Protein AF-A0A1C1CPJ9-F1 (afdb_monomer_lite)

Foldseek 3Di:
DPQDWDKDKDKDWDDAADPVRCVVCVVPQPVADFAQAAKKWKDWPDFQQWDKVDPGTRDPPWIFMWGGPAAPCQQLLPPAPTIGTDGHHGIIMIIMHTHGHQQDKRDHDPPDPVSVVVVRDRPDPDIDGSNLQVVLCVVCVVCVVLQVVCCVVPVQSDPVRYDRDDDDDHDDDDDGDDDD

InterPro domains:
  IPR027443 Isopenicillin N synthase-like superfamily [G3DSA:2.60.120.330] (1-140)

Secondary structure (DSSP, 8-state):
--PPP--EE--EEE-PPPHHHHHTTTTTTTT-EEPEESEEEEEES-TTS-B-SSS----TT--EEEEPEEHHHHHTTTSS-PPEEB--S-EEEEEEEE---TT-EE------HHHHHTT---S-SS-EEHHHHHHHHHHHSS-HHHHHHHHHHHSS--BTTB------------------

Radius of gyration: 17.41 Å; chains: 1; bounding box: 38×47×52 Å

pLDDT: mean 70.29, std 19.43, range [23.42, 94.5]

Sequence (180 aa):
MKRRARTISRTCLYHPRTEEGWEAADYGNKRGHTDLGSVTLLFTNRSWAYKSCLPTSAQPGTVTVNLAEGTIPHLTGGWLKSSKINATYKRTGLPYFARPHNKTILVPITESLVLEQAGFKPRFEEEGTMEQWVKAKQTLQPNPGIAAKRWAETGDGNIRGACRLFRQEVQGVIIAAKHS

Structure (mmCIF, N/CA/C/O backbone):
data_AF-A0A1C1CPJ9-F1
#
_entry.id   AF-A0A1C1CPJ9-F1
#
loop_
_atom_site.group_PDB
_atom_site.id
_atom_site.type_symbol
_atom_site.label_atom_id
_atom_site.label_alt_id
_atom_site.label_comp_id
_atom_site.label_asym_id
_atom_site.label_entity_id
_atom_site.label_seq_id
_atom_site.pdbx_PDB_ins_code
_atom_site.Cartn_x
_atom_site.Cartn_y
_atom_site.Cartn_z
_atom_site.occupancy
_atom_site.B_iso_or_equiv
_atom_site.auth_seq_id
_atom_site.auth_comp_id
_atom_site.auth_asym_id
_atom_site.auth_at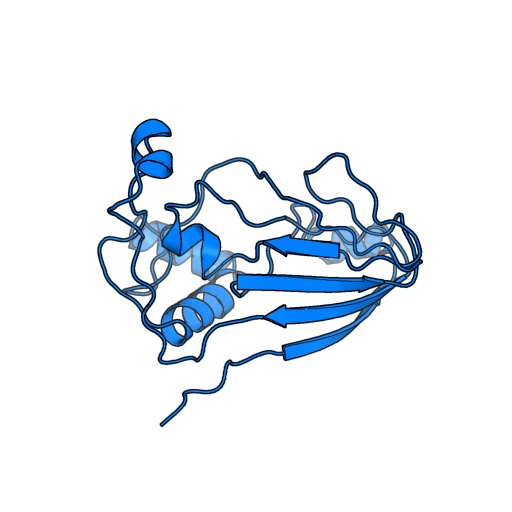om_id
_atom_site.pdbx_PDB_model_num
ATOM 1 N N . MET A 1 1 ? 7.902 0.136 28.185 1.00 40.47 1 MET A N 1
ATOM 2 C CA . MET A 1 1 ? 8.830 -0.296 27.108 1.00 40.47 1 MET A CA 1
ATOM 3 C C . MET A 1 1 ? 8.441 0.394 25.796 1.00 40.47 1 MET A C 1
ATOM 5 O O . MET A 1 1 ? 7.367 0.109 25.276 1.00 40.47 1 MET A O 1
ATOM 9 N N . LYS A 1 2 ? 9.245 1.340 25.280 1.00 51.34 2 LYS A N 1
ATOM 10 C CA . LYS A 1 2 ? 8.956 2.032 24.004 1.00 51.34 2 LYS A CA 1
ATOM 11 C C . LYS A 1 2 ? 9.074 1.026 22.849 1.00 51.34 2 LYS A C 1
ATOM 13 O O . LYS A 1 2 ? 10.173 0.569 22.542 1.00 51.34 2 LYS A O 1
ATOM 18 N N . ARG A 1 3 ? 7.951 0.637 22.234 1.00 62.97 3 ARG A N 1
ATOM 19 C CA . ARG A 1 3 ? 7.946 -0.242 21.049 1.00 62.97 3 ARG A CA 1
ATOM 20 C C . ARG A 1 3 ? 8.558 0.540 19.875 1.00 62.97 3 ARG A C 1
ATOM 22 O O . ARG A 1 3 ? 8.023 1.579 19.505 1.00 62.97 3 ARG A O 1
ATOM 29 N N . ARG A 1 4 ? 9.692 0.086 19.323 1.00 73.00 4 ARG A N 1
ATOM 30 C CA . ARG A 1 4 ? 10.360 0.759 18.187 1.00 73.00 4 ARG A CA 1
ATOM 31 C C . ARG A 1 4 ? 9.537 0.593 16.910 1.00 73.00 4 ARG A C 1
ATOM 33 O O . ARG A 1 4 ? 9.016 -0.485 16.664 1.00 73.00 4 ARG A O 1
ATOM 40 N N . ALA A 1 5 ? 9.440 1.626 16.081 1.00 77.12 5 ALA A N 1
ATOM 41 C CA . ALA A 1 5 ? 8.857 1.495 14.745 1.00 77.12 5 ALA A CA 1
ATOM 42 C C . ALA A 1 5 ? 9.627 0.447 13.912 1.00 77.12 5 ALA A C 1
ATOM 44 O O . ALA A 1 5 ? 10.835 0.287 14.092 1.00 77.12 5 ALA A O 1
ATOM 45 N N . ARG A 1 6 ? 8.951 -0.265 12.996 1.00 77.88 6 ARG A N 1
ATOM 46 C CA . ARG A 1 6 ? 9.632 -1.137 12.021 1.00 77.88 6 ARG A CA 1
ATOM 47 C C . ARG A 1 6 ? 9.729 -0.433 10.678 1.00 77.88 6 ARG A C 1
ATOM 49 O O . ARG A 1 6 ? 8.900 -0.673 9.796 1.00 77.88 6 ARG A O 1
ATOM 56 N N . THR A 1 7 ? 10.753 0.390 10.532 1.00 85.25 7 THR A N 1
ATOM 57 C CA . THR A 1 7 ? 11.062 1.065 9.275 1.00 85.25 7 THR A CA 1
ATOM 58 C C . THR A 1 7 ? 12.041 0.252 8.435 1.00 85.25 7 THR A C 1
ATOM 60 O O . THR A 1 7 ? 12.802 -0.563 8.958 1.00 85.25 7 THR A O 1
ATOM 63 N N . ILE A 1 8 ? 11.950 0.398 7.115 1.00 86.44 8 ILE A N 1
ATOM 64 C CA . ILE A 1 8 ? 12.781 -0.326 6.145 1.00 86.44 8 ILE A CA 1
ATOM 65 C C . ILE A 1 8 ? 13.194 0.673 5.070 1.00 86.44 8 ILE A C 1
ATOM 67 O O . ILE A 1 8 ? 12.351 1.418 4.578 1.00 86.44 8 ILE A O 1
ATOM 71 N N . SER A 1 9 ? 14.462 0.671 4.673 1.00 86.50 9 SER A N 1
ATOM 72 C CA . SER A 1 9 ? 14.918 1.324 3.447 1.00 86.50 9 SER A CA 1
ATOM 73 C C . SER A 1 9 ? 15.187 0.276 2.371 1.00 86.50 9 SER A C 1
ATOM 75 O O . SER A 1 9 ? 15.594 -0.849 2.667 1.00 86.50 9 SER A O 1
ATOM 77 N N . ARG A 1 10 ? 14.939 0.625 1.108 1.00 84.69 10 ARG A N 1
ATOM 78 C CA . ARG A 1 10 ? 15.395 -0.172 -0.038 1.00 84.69 10 ARG A CA 1
ATOM 79 C C . ARG A 1 10 ? 16.226 0.706 -0.948 1.00 84.69 10 ARG A C 1
ATOM 81 O O . ARG A 1 10 ? 15.768 1.770 -1.338 1.00 84.69 10 ARG A O 1
ATOM 88 N N . THR A 1 11 ? 17.406 0.240 -1.325 1.00 85.44 11 THR A N 1
ATOM 89 C CA . THR A 1 11 ? 18.187 0.865 -2.394 1.00 85.44 11 THR A CA 1
ATOM 90 C C . THR A 1 11 ? 17.773 0.228 -3.711 1.00 85.44 11 THR A C 1
ATOM 92 O O . THR A 1 11 ? 17.841 -0.991 -3.859 1.00 85.44 11 THR A O 1
ATOM 95 N N . CYS A 1 12 ? 17.304 1.035 -4.658 1.00 83.38 12 CYS A N 1
ATOM 96 C CA . CYS A 1 12 ? 16.775 0.549 -5.925 1.00 83.38 12 CYS A CA 1
ATOM 97 C C . CYS A 1 12 ? 17.454 1.245 -7.105 1.00 83.38 12 CYS A C 1
ATOM 99 O O . CYS A 1 12 ? 17.499 2.477 -7.183 1.00 83.38 12 CYS A O 1
ATOM 101 N N . LEU A 1 13 ? 17.915 0.435 -8.056 1.00 82.19 13 LEU A N 1
ATOM 102 C CA . LEU A 1 13 ? 18.319 0.867 -9.387 1.00 82.19 13 LEU A CA 1
ATOM 103 C C . LEU A 1 13 ? 17.199 0.484 -10.357 1.00 82.19 13 LEU A C 1
ATOM 105 O O . LEU A 1 13 ? 16.898 -0.693 -10.537 1.00 82.19 13 LEU A O 1
ATOM 109 N N . TYR A 1 14 ? 16.540 1.479 -10.936 1.00 77.00 14 TYR A N 1
ATOM 110 C CA . TYR A 1 14 ? 15.445 1.264 -11.874 1.00 77.00 14 TYR A CA 1
ATOM 111 C C . TYR A 1 14 ? 15.979 1.350 -13.295 1.00 77.00 14 TYR A C 1
ATOM 113 O O . TYR A 1 14 ? 16.678 2.306 -13.637 1.00 77.00 14 TYR A O 1
ATOM 121 N N . HIS A 1 15 ? 15.587 0.388 -14.122 1.00 78.62 15 HIS A N 1
ATOM 122 C CA . HIS A 1 15 ? 15.812 0.390 -15.560 1.00 78.62 15 HIS A CA 1
ATOM 123 C C . HIS A 1 15 ? 14.456 0.393 -16.271 1.00 78.62 15 HIS A C 1
ATOM 125 O O . HIS A 1 15 ? 13.540 -0.296 -15.811 1.00 78.62 15 HIS A O 1
ATOM 131 N N . PRO A 1 16 ? 14.292 1.168 -17.356 1.00 75.69 16 PRO A N 1
ATOM 132 C CA . PRO A 1 16 ? 13.121 1.028 -18.206 1.00 75.69 16 PRO A CA 1
ATOM 133 C C . PRO A 1 16 ? 13.104 -0.392 -18.785 1.00 75.69 16 PRO A C 1
ATOM 135 O O . PRO A 1 16 ? 14.153 -0.919 -19.158 1.00 75.69 16 PRO A O 1
ATOM 138 N N . ARG A 1 17 ? 11.926 -1.017 -18.826 1.00 75.50 17 ARG A N 1
ATOM 139 C CA . ARG A 1 17 ? 11.729 -2.289 -19.533 1.00 75.50 17 ARG A CA 1
ATOM 140 C C . ARG A 1 17 ? 11.532 -2.017 -21.025 1.00 75.50 17 ARG A C 1
ATOM 142 O O . ARG A 1 17 ? 10.936 -0.996 -21.371 1.00 75.50 17 ARG A O 1
ATOM 149 N N . THR A 1 18 ? 12.025 -2.922 -21.871 1.00 83.06 18 THR A N 1
ATOM 150 C CA . THR A 1 18 ? 11.649 -2.970 -23.294 1.00 83.06 18 THR A CA 1
ATOM 151 C C . THR A 1 18 ? 10.196 -3.422 -23.429 1.00 83.06 18 THR A C 1
ATOM 153 O O . THR A 1 18 ? 9.611 -3.896 -22.451 1.00 83.06 18 THR A O 1
ATOM 156 N N . GLU A 1 19 ? 9.606 -3.276 -24.616 1.00 83.12 19 GLU A N 1
ATOM 157 C CA . GLU A 1 19 ? 8.243 -3.761 -24.857 1.00 83.12 19 GLU A CA 1
ATOM 158 C C . GLU A 1 19 ? 8.158 -5.280 -24.654 1.00 83.12 19 GLU A C 1
ATOM 160 O O . GLU A 1 19 ? 7.292 -5.723 -23.905 1.00 83.12 19 GLU A O 1
ATOM 165 N N . GLU A 1 20 ? 9.127 -6.065 -25.152 1.00 86.00 20 GLU A N 1
ATOM 166 C CA . GLU A 1 20 ? 9.146 -7.515 -24.893 1.00 86.00 20 GLU A CA 1
ATOM 167 C C . GLU A 1 20 ? 9.291 -7.817 -23.395 1.00 86.00 20 GLU A C 1
ATOM 169 O O . GLU A 1 20 ? 8.682 -8.745 -22.873 1.00 86.00 20 GLU A O 1
ATOM 174 N N . GLY A 1 21 ? 10.072 -7.012 -22.664 1.00 82.44 21 GLY A N 1
ATOM 175 C CA . GLY A 1 21 ? 10.216 -7.150 -21.214 1.00 82.44 21 GLY A CA 1
ATOM 176 C C . GLY A 1 21 ? 8.942 -6.798 -20.440 1.00 82.44 21 GLY A C 1
ATOM 177 O O . GLY A 1 21 ? 8.727 -7.304 -19.336 1.00 82.44 21 GLY A O 1
ATOM 178 N N . TRP A 1 22 ? 8.098 -5.923 -20.987 1.00 78.56 22 TRP A N 1
ATOM 179 C CA . TRP A 1 22 ? 6.770 -5.655 -20.449 1.00 78.56 22 TRP A CA 1
ATOM 180 C C . TRP A 1 22 ? 5.807 -6.798 -20.744 1.00 78.56 22 TRP A C 1
ATOM 182 O O . TRP A 1 22 ? 5.113 -7.233 -19.828 1.00 78.56 22 TRP A O 1
ATOM 192 N N . GLU A 1 23 ? 5.805 -7.299 -21.973 1.00 81.69 23 GLU A N 1
ATOM 193 C CA . GLU A 1 23 ? 4.976 -8.417 -22.422 1.00 81.69 23 GLU A CA 1
ATOM 194 C C . GLU A 1 23 ? 5.287 -9.696 -21.632 1.00 81.69 23 GLU A C 1
ATOM 196 O O . GLU A 1 23 ? 4.395 -10.304 -21.046 1.00 81.69 23 GLU A O 1
ATOM 201 N N . ALA A 1 24 ? 6.574 -10.028 -21.481 1.00 81.19 24 ALA A N 1
ATOM 202 C CA . ALA A 1 24 ? 7.043 -11.171 -20.698 1.00 81.19 24 ALA A CA 1
ATOM 203 C C . ALA A 1 24 ? 6.696 -11.069 -19.204 1.00 81.19 24 ALA A C 1
ATOM 205 O O . ALA A 1 24 ? 6.621 -12.079 -18.507 1.00 81.19 24 ALA A O 1
ATOM 206 N N . ALA A 1 25 ? 6.482 -9.855 -18.693 1.00 70.69 25 ALA A N 1
ATOM 207 C CA . ALA A 1 25 ? 6.031 -9.633 -17.325 1.00 70.69 25 ALA A CA 1
ATOM 208 C C . ALA A 1 25 ? 4.498 -9.664 -17.187 1.00 70.69 25 ALA A C 1
ATOM 210 O O . ALA A 1 25 ? 4.006 -9.268 -16.130 1.00 70.69 25 ALA A O 1
ATOM 211 N N . ASP A 1 26 ? 3.757 -10.056 -18.233 1.00 70.38 26 ASP A N 1
ATOM 212 C CA . ASP A 1 26 ? 2.295 -9.916 -18.359 1.00 70.38 26 ASP A CA 1
ATOM 213 C C . ASP A 1 26 ? 1.831 -8.482 -18.063 1.00 70.38 26 ASP A C 1
ATOM 215 O O . ASP A 1 26 ? 0.866 -8.204 -17.347 1.00 70.38 26 ASP A O 1
ATOM 219 N N . TYR A 1 27 ? 2.649 -7.521 -18.497 1.00 65.44 27 TYR A N 1
ATOM 220 C CA . TYR A 1 27 ? 2.523 -6.115 -18.140 1.00 65.44 27 TYR A CA 1
ATOM 221 C C . TYR A 1 27 ? 2.353 -5.868 -16.630 1.00 65.44 27 TYR A C 1
ATOM 223 O O . TYR A 1 27 ? 1.785 -4.857 -16.199 1.00 65.44 27 TYR A O 1
ATOM 231 N N . GLY A 1 28 ? 2.876 -6.779 -15.809 1.00 50.31 28 GLY A N 1
ATOM 232 C CA . GLY A 1 28 ? 2.794 -6.777 -14.362 1.00 50.31 28 GLY A CA 1
ATOM 233 C C . GLY A 1 28 ? 3.277 -5.446 -13.801 1.00 50.31 28 GLY A C 1
ATOM 234 O O . GLY A 1 28 ? 4.414 -5.027 -14.040 1.00 50.31 28 GLY A O 1
ATOM 235 N N . ASN A 1 29 ? 2.385 -4.800 -13.041 1.00 54.41 29 ASN A N 1
ATOM 236 C CA . ASN A 1 29 ? 2.435 -3.414 -12.553 1.00 54.41 29 ASN A CA 1
ATOM 237 C C . ASN A 1 29 ? 2.084 -2.281 -13.543 1.00 54.41 29 ASN A C 1
ATOM 239 O O . ASN A 1 29 ? 2.287 -1.127 -13.177 1.00 54.41 29 ASN A O 1
ATOM 243 N N . LYS A 1 30 ? 1.445 -2.511 -14.706 1.00 50.53 30 LYS A N 1
ATOM 244 C CA . LYS A 1 30 ? 0.891 -1.400 -15.531 1.00 50.53 30 LYS A CA 1
ATOM 245 C C . LYS A 1 30 ? -0.042 -0.472 -14.729 1.00 50.53 30 LYS A C 1
ATOM 247 O O . LYS A 1 30 ? -0.147 0.717 -15.016 1.00 50.53 30 LYS A O 1
ATOM 252 N N . ARG A 1 31 ? -0.711 -0.999 -13.695 1.00 57.66 31 ARG A N 1
ATOM 253 C CA . ARG A 1 31 ? -1.608 -0.235 -12.806 1.00 57.66 31 ARG A CA 1
ATOM 254 C C . ARG A 1 31 ? -0.905 0.447 -11.626 1.00 57.66 31 ARG A C 1
ATOM 256 O O . ARG A 1 31 ? -1.592 1.105 -10.842 1.00 57.66 31 ARG A O 1
ATOM 263 N N . GLY A 1 32 ? 0.410 0.287 -11.497 1.00 63.97 32 GLY A N 1
ATOM 264 C CA . GLY A 1 32 ? 1.195 0.716 -10.347 1.00 63.97 32 GLY A CA 1
ATOM 265 C C . GLY A 1 32 ? 0.923 -0.105 -9.093 1.00 63.97 32 GLY A C 1
ATOM 266 O O . GLY A 1 32 ? -0.033 -0.879 -9.016 1.00 63.97 32 GLY A O 1
ATOM 267 N N . HIS A 1 33 ? 1.765 0.098 -8.088 1.00 72.88 33 HIS A N 1
ATOM 268 C CA . HIS A 1 33 ? 1.566 -0.468 -6.759 1.00 72.88 33 HIS A CA 1
ATOM 269 C C . HIS A 1 33 ? 1.464 0.641 -5.719 1.00 72.88 33 HIS A C 1
ATOM 271 O O . HIS A 1 33 ? 1.921 1.763 -5.934 1.00 72.88 33 HIS A O 1
ATOM 277 N N . THR A 1 34 ? 0.852 0.308 -4.592 1.00 76.75 34 THR A N 1
ATOM 278 C CA . THR A 1 34 ? 0.890 1.109 -3.374 1.00 76.75 34 THR A CA 1
ATOM 279 C C . THR A 1 34 ? 1.928 0.512 -2.434 1.00 76.75 34 THR A C 1
ATOM 281 O O . THR A 1 34 ? 2.030 -0.716 -2.316 1.00 76.75 34 THR A O 1
ATOM 284 N N . ASP A 1 35 ? 2.669 1.373 -1.749 1.00 83.44 35 ASP A N 1
ATOM 285 C CA . ASP A 1 35 ? 3.629 0.959 -0.728 1.00 83.44 35 ASP A CA 1
ATOM 286 C C . ASP A 1 35 ? 2.924 0.405 0.516 1.00 83.44 35 ASP A C 1
ATOM 288 O O . ASP A 1 35 ? 1.753 0.699 0.738 1.00 83.44 35 ASP A O 1
ATOM 292 N N . LEU A 1 36 ? 3.633 -0.367 1.346 1.00 85.50 36 LEU A N 1
ATOM 293 C CA . LEU A 1 36 ? 3.110 -0.895 2.612 1.00 85.50 36 LEU A CA 1
ATOM 294 C C . LEU A 1 36 ? 3.662 -0.092 3.798 1.00 85.50 36 LEU A C 1
ATOM 296 O O . LEU A 1 36 ? 4.878 -0.021 3.979 1.00 85.50 36 LEU A O 1
ATOM 300 N N . GLY A 1 37 ? 2.793 0.458 4.647 1.00 87.31 37 GLY A N 1
ATOM 301 C CA . GLY A 1 37 ? 3.192 1.237 5.823 1.00 87.31 37 GLY A CA 1
ATOM 302 C C . GLY A 1 37 ? 2.253 2.402 6.129 1.00 87.31 37 GLY A C 1
ATOM 303 O O . GLY A 1 37 ? 1.057 2.341 5.868 1.00 87.31 37 GLY A O 1
ATOM 304 N N . SER A 1 38 ? 2.803 3.468 6.707 1.00 87.00 38 SER A N 1
ATOM 305 C CA . SER A 1 38 ? 2.106 4.745 6.907 1.00 87.00 38 SER A CA 1
ATOM 306 C C . SER A 1 38 ? 2.447 5.738 5.802 1.00 87.00 38 SER A C 1
ATOM 308 O O . SER A 1 38 ? 1.562 6.243 5.118 1.00 87.00 38 SER A O 1
ATOM 310 N N . VAL A 1 39 ? 3.740 6.005 5.625 1.00 89.81 39 VAL A N 1
ATOM 311 C CA . VAL A 1 39 ? 4.264 6.961 4.649 1.00 89.81 39 VAL A CA 1
ATOM 312 C C . VAL A 1 39 ? 5.563 6.437 4.061 1.00 89.81 39 VAL A C 1
ATOM 314 O O . VAL A 1 39 ? 6.375 5.834 4.768 1.00 89.81 39 VAL A O 1
ATOM 317 N N . THR A 1 40 ? 5.762 6.704 2.776 1.00 88.00 40 THR A N 1
ATOM 318 C CA . THR A 1 40 ? 7.030 6.470 2.088 1.00 88.00 40 THR A CA 1
ATOM 319 C C . THR A 1 40 ? 7.714 7.797 1.823 1.00 88.00 40 THR A C 1
ATOM 321 O O . THR A 1 40 ? 7.123 8.696 1.225 1.00 88.00 40 THR A O 1
ATOM 324 N N . LEU A 1 41 ? 8.977 7.895 2.229 1.00 88.44 41 LEU A N 1
ATOM 325 C CA . LEU A 1 41 ? 9.873 8.984 1.862 1.00 88.44 41 LEU A CA 1
ATOM 326 C C . LEU A 1 41 ? 10.746 8.490 0.714 1.00 88.44 41 LEU A C 1
ATOM 328 O O . LEU A 1 41 ? 11.505 7.537 0.875 1.00 88.44 41 LEU A O 1
ATOM 332 N N . LEU A 1 42 ? 10.614 9.101 -0.454 1.00 84.75 42 LEU A N 1
ATOM 333 C CA . LEU A 1 42 ? 11.360 8.731 -1.643 1.00 84.75 42 LEU A CA 1
ATOM 334 C C . LEU A 1 42 ? 12.426 9.784 -1.930 1.00 84.75 42 LEU A C 1
ATOM 336 O O . LEU A 1 42 ? 12.124 10.912 -2.322 1.00 84.75 42 LEU A O 1
ATOM 340 N N . PHE A 1 43 ? 13.679 9.360 -1.798 1.00 84.88 43 PHE A N 1
ATOM 341 C CA . PHE A 1 43 ? 14.846 10.109 -2.240 1.00 84.88 43 PHE A CA 1
ATOM 342 C C . PHE A 1 43 ? 15.198 9.641 -3.653 1.00 84.88 43 PHE A C 1
ATOM 344 O O . PHE A 1 43 ? 15.370 8.442 -3.890 1.00 84.88 43 PHE A O 1
ATOM 351 N N . THR A 1 44 ? 15.265 10.556 -4.616 1.00 75.88 44 THR A N 1
ATOM 352 C CA . THR A 1 44 ? 15.579 10.221 -6.010 1.00 75.88 44 THR A CA 1
ATOM 353 C C . THR A 1 44 ? 16.451 11.294 -6.642 1.00 75.88 44 THR A C 1
ATOM 355 O O . THR A 1 44 ? 16.335 12.472 -6.326 1.00 75.88 44 THR A O 1
ATOM 358 N N . ASN A 1 45 ? 17.343 10.873 -7.537 1.00 71.44 45 ASN A N 1
ATOM 359 C CA . ASN A 1 45 ? 18.278 11.763 -8.216 1.00 71.44 45 ASN A CA 1
ATOM 360 C C . ASN A 1 45 ? 17.644 12.609 -9.336 1.00 71.44 45 ASN A C 1
ATOM 362 O O . ASN A 1 45 ? 18.325 13.467 -9.891 1.00 71.44 45 ASN A O 1
ATOM 366 N N . ARG A 1 46 ? 16.376 12.372 -9.709 1.00 61.62 46 ARG A N 1
ATOM 367 C CA . ARG A 1 46 ? 15.697 13.083 -10.807 1.00 61.62 46 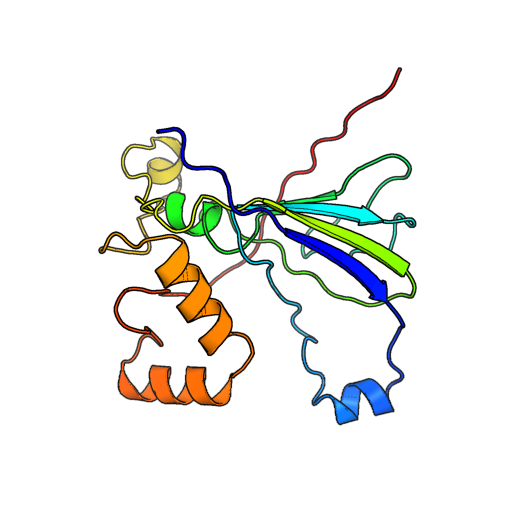ARG A CA 1
ATOM 368 C C . ARG A 1 46 ? 14.249 13.443 -10.472 1.00 61.62 46 ARG A C 1
ATOM 370 O O . ARG A 1 46 ? 13.502 12.635 -9.932 1.00 61.62 46 ARG A O 1
ATOM 377 N N . SER A 1 47 ? 13.855 14.644 -10.891 1.00 53.88 47 SER A N 1
ATOM 378 C CA . SER A 1 47 ? 12.542 15.280 -10.694 1.00 53.88 47 SER A CA 1
ATOM 379 C C . SER A 1 47 ? 11.368 14.595 -11.417 1.00 53.88 47 SER A C 1
ATOM 381 O O . SER A 1 47 ? 10.232 14.584 -10.956 1.00 53.88 47 SER A O 1
ATOM 383 N N . TRP A 1 48 ? 11.618 13.971 -12.564 1.00 47.50 48 TRP A N 1
ATOM 384 C CA . TRP A 1 48 ? 10.575 13.466 -13.476 1.00 47.50 48 TRP A CA 1
ATOM 385 C C . TRP A 1 48 ? 10.286 11.961 -13.322 1.00 47.50 48 TRP A C 1
ATOM 387 O O . TRP A 1 48 ? 9.510 11.371 -14.067 1.00 47.50 48 TRP A O 1
ATOM 397 N N . ALA A 1 49 ? 10.914 11.328 -12.335 1.00 48.38 49 ALA A N 1
ATOM 398 C CA . ALA A 1 49 ? 10.923 9.887 -12.107 1.00 48.38 49 ALA A CA 1
ATOM 399 C C . ALA A 1 49 ? 9.596 9.284 -11.611 1.00 48.38 49 ALA A C 1
ATOM 401 O O . ALA A 1 49 ? 9.493 8.064 -11.464 1.00 48.38 49 ALA A O 1
ATOM 402 N N . TYR A 1 50 ? 8.621 10.125 -11.281 1.00 52.84 50 TYR A N 1
ATOM 403 C CA . TYR A 1 50 ? 7.464 9.728 -10.501 1.00 52.84 50 TYR A CA 1
ATOM 404 C C . TYR A 1 50 ? 6.184 10.217 -11.172 1.00 52.84 50 TYR A C 1
ATOM 406 O O . TYR A 1 50 ? 5.825 11.384 -11.060 1.00 52.84 50 TYR A O 1
ATOM 414 N N . LYS A 1 51 ? 5.483 9.313 -11.865 1.00 50.44 51 LYS A N 1
ATOM 415 C CA . LYS A 1 51 ? 4.059 9.501 -12.157 1.00 50.44 51 LYS A CA 1
ATOM 416 C C . LYS A 1 51 ? 3.270 8.873 -11.017 1.00 50.44 51 LYS A C 1
ATOM 418 O O . LYS A 1 51 ? 2.991 7.675 -11.027 1.00 50.44 51 LYS A O 1
ATOM 423 N N . SER A 1 52 ? 2.976 9.691 -10.015 1.00 51.09 52 SER A N 1
ATOM 424 C CA . SER A 1 52 ? 1.863 9.439 -9.104 1.00 51.09 52 SER A CA 1
ATOM 425 C C . SER A 1 52 ? 0.556 9.797 -9.820 1.00 51.09 52 SER A C 1
ATOM 427 O O . SER A 1 52 ? 0.581 10.509 -10.821 1.00 51.09 52 SER A O 1
ATOM 429 N N . CYS A 1 53 ? -0.597 9.338 -9.330 1.00 43.56 53 CYS A N 1
ATOM 430 C CA . CYS A 1 53 ? -1.898 9.797 -9.841 1.00 43.56 53 CYS A CA 1
ATOM 431 C C . CYS A 1 53 ? -2.172 11.298 -9.586 1.00 43.56 53 CYS A C 1
ATOM 433 O O . CYS A 1 53 ? -3.236 11.785 -9.951 1.00 43.56 53 CYS A O 1
ATOM 435 N N . LEU A 1 54 ? -1.242 12.028 -8.965 1.00 46.31 54 LEU A N 1
ATOM 436 C CA . LEU A 1 54 ? -1.290 13.478 -8.782 1.00 46.31 54 LEU A CA 1
ATOM 437 C C . LEU A 1 54 ? -0.509 14.190 -9.895 1.00 46.31 54 LEU A C 1
ATOM 439 O O . LEU A 1 54 ? 0.530 13.681 -10.319 1.00 46.31 54 LEU A O 1
ATOM 443 N N . PRO A 1 55 ? -0.936 15.394 -10.314 1.00 50.75 55 PRO A N 1
ATOM 444 C CA . PRO A 1 55 ? -0.317 16.160 -11.401 1.00 50.75 55 PRO A CA 1
ATOM 445 C C . PRO A 1 55 ? 1.048 16.783 -11.040 1.00 50.75 55 PRO A C 1
ATOM 447 O O . PRO A 1 55 ? 1.457 17.773 -11.640 1.00 50.75 55 PRO A O 1
ATOM 450 N N . THR A 1 56 ? 1.768 16.247 -10.054 1.00 54.28 56 THR A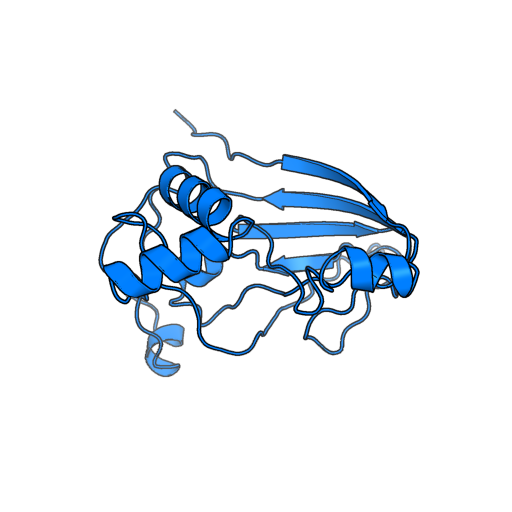 N 1
ATOM 451 C CA . THR A 1 56 ? 2.966 16.869 -9.484 1.00 54.28 56 THR A CA 1
ATOM 452 C C . THR A 1 56 ? 4.234 16.075 -9.794 1.00 54.28 56 THR A C 1
ATOM 454 O O . THR A 1 56 ? 4.303 14.860 -9.607 1.00 54.28 56 THR A O 1
ATOM 457 N N . SER A 1 57 ? 5.262 16.780 -10.273 1.00 64.00 57 SER A N 1
ATOM 458 C CA . SER A 1 57 ? 6.615 16.254 -10.476 1.00 64.00 57 SER A CA 1
ATOM 459 C C . SER A 1 57 ? 7.468 16.451 -9.220 1.00 64.00 57 SER A C 1
ATOM 461 O O . SER A 1 57 ? 7.294 17.425 -8.481 1.00 64.00 57 SER A O 1
ATOM 463 N N . ALA A 1 58 ? 8.405 15.532 -8.969 1.00 69.12 58 ALA A N 1
ATOM 464 C CA . ALA A 1 58 ? 9.385 15.709 -7.901 1.00 69.12 58 ALA A CA 1
ATOM 465 C C . ALA A 1 58 ? 10.272 16.924 -8.215 1.00 69.12 58 ALA A C 1
ATOM 467 O O . ALA A 1 58 ? 10.550 17.203 -9.377 1.00 69.12 58 ALA A O 1
ATOM 468 N N . GLN A 1 59 ? 10.725 17.653 -7.197 1.00 74.50 59 GLN A N 1
ATOM 469 C CA . GLN A 1 59 ? 11.541 18.857 -7.384 1.00 74.50 59 GLN A CA 1
ATOM 470 C C . GLN A 1 59 ? 12.998 18.603 -6.964 1.00 74.50 59 GLN A C 1
ATOM 472 O O . GLN A 1 59 ? 13.235 17.826 -6.031 1.00 74.50 59 GLN A O 1
ATOM 477 N N . PRO A 1 60 ? 13.997 19.223 -7.619 1.00 74.94 60 PRO A N 1
ATOM 478 C CA . PRO A 1 60 ? 15.386 19.144 -7.170 1.00 74.94 60 PRO A CA 1
ATOM 479 C C . PRO A 1 60 ? 15.532 19.576 -5.703 1.00 74.94 60 PRO A C 1
ATOM 481 O O . PRO A 1 60 ? 14.885 20.525 -5.270 1.00 74.94 60 PRO A O 1
ATOM 484 N N . GLY A 1 61 ? 16.360 18.865 -4.930 1.00 79.75 61 GLY A N 1
ATOM 485 C CA . GLY A 1 61 ? 16.575 19.160 -3.506 1.00 79.75 61 GLY A CA 1
ATOM 486 C C . GLY A 1 61 ? 15.402 18.807 -2.582 1.00 79.75 61 GLY A C 1
ATOM 487 O O . GLY A 1 61 ? 15.439 19.154 -1.406 1.00 79.75 61 GLY A O 1
ATOM 488 N N . THR A 1 62 ? 14.372 18.111 -3.078 1.00 79.75 62 THR A N 1
ATOM 489 C CA . THR A 1 62 ? 13.204 17.717 -2.272 1.00 79.75 62 THR A CA 1
ATOM 490 C C . THR A 1 62 ? 13.112 16.209 -2.062 1.00 79.75 62 THR A C 1
ATOM 492 O O . THR A 1 62 ? 13.646 15.409 -2.833 1.00 79.75 62 THR A O 1
ATOM 495 N N . VAL A 1 63 ? 12.389 15.819 -1.012 1.00 83.25 63 VAL A N 1
ATOM 496 C CA . VAL A 1 63 ? 11.993 14.432 -0.753 1.00 83.25 63 VAL A CA 1
ATOM 497 C C . VAL A 1 63 ? 10.524 14.288 -1.116 1.00 83.25 63 VAL A C 1
ATOM 499 O O . VAL A 1 63 ? 9.686 15.060 -0.655 1.00 83.25 63 VAL A O 1
ATOM 502 N N . THR A 1 64 ? 10.192 13.293 -1.937 1.00 79.81 64 THR A N 1
ATOM 503 C CA . THR A 1 64 ? 8.786 13.003 -2.244 1.00 79.81 64 THR A CA 1
ATOM 504 C C . THR A 1 64 ? 8.183 12.194 -1.105 1.00 79.81 64 THR A C 1
ATOM 506 O O . THR A 1 64 ? 8.728 11.154 -0.735 1.00 79.81 64 THR A O 1
ATOM 509 N N . VAL A 1 65 ? 7.054 12.649 -0.566 1.00 83.50 65 VAL A N 1
ATOM 510 C CA . VAL A 1 65 ? 6.318 11.945 0.489 1.00 83.50 65 VAL A CA 1
ATOM 511 C C . VAL A 1 65 ? 5.042 11.365 -0.101 1.00 83.50 65 VAL A C 1
ATOM 513 O O . VAL A 1 65 ? 4.263 12.074 -0.728 1.00 83.50 65 VAL A O 1
ATOM 516 N N . ASN A 1 66 ? 4.828 10.070 0.107 1.00 83.25 66 ASN A N 1
ATOM 517 C CA . ASN A 1 66 ? 3.621 9.374 -0.319 1.00 83.25 66 ASN A CA 1
ATOM 518 C C . ASN A 1 66 ? 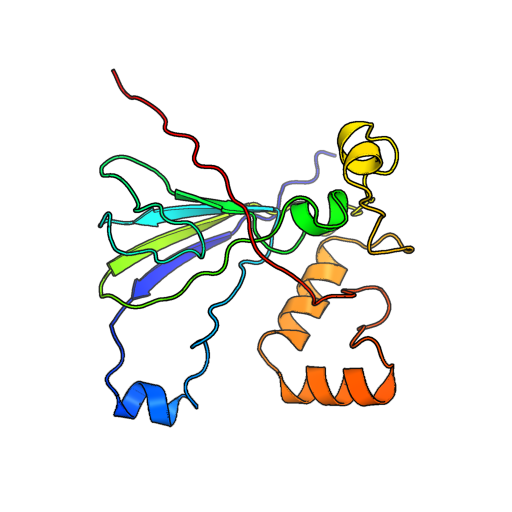2.908 8.773 0.878 1.00 83.25 66 ASN A C 1
ATOM 520 O O . ASN A 1 66 ? 3.552 8.219 1.770 1.00 83.25 66 ASN A O 1
ATOM 524 N N . LEU A 1 67 ? 1.578 8.798 0.850 1.00 84.44 67 LEU A N 1
ATOM 525 C CA . LEU A 1 67 ? 0.784 7.973 1.748 1.00 84.44 67 LEU A CA 1
ATOM 526 C C . LEU A 1 67 ? 0.895 6.518 1.288 1.00 84.44 67 LEU A C 1
ATOM 528 O O . LEU A 1 67 ? 0.602 6.201 0.133 1.00 84.44 67 LEU A O 1
ATOM 532 N N . ALA A 1 68 ? 1.347 5.648 2.185 1.00 84.69 68 ALA A N 1
ATOM 533 C CA . ALA A 1 68 ? 1.416 4.219 1.932 1.00 84.69 68 ALA A CA 1
ATOM 534 C C . ALA A 1 68 ? 0.068 3.564 2.269 1.00 84.69 68 ALA A C 1
ATOM 536 O O . ALA A 1 68 ? -0.720 4.062 3.075 1.00 84.69 68 ALA A O 1
ATOM 537 N N . GLU A 1 69 ? -0.203 2.430 1.638 1.00 78.81 69 GLU A N 1
ATOM 538 C CA . GLU A 1 69 ? -1.302 1.555 2.015 1.00 78.81 69 GLU A CA 1
ATOM 539 C C . GLU A 1 69 ? -0.929 0.861 3.333 1.00 78.81 69 GLU A C 1
ATOM 541 O O . GLU A 1 69 ? 0.198 0.391 3.497 1.00 78.81 69 GLU A O 1
ATOM 546 N N . GLY A 1 70 ? -1.847 0.798 4.293 1.00 75.81 70 GLY A N 1
ATOM 547 C CA . GLY A 1 70 ? -1.516 0.309 5.631 1.00 75.81 70 GLY A CA 1
ATOM 548 C C . GLY A 1 70 ? -2.218 1.089 6.693 1.00 75.81 70 GLY A C 1
ATOM 549 O O . GLY A 1 70 ? -3.381 0.852 6.982 1.00 75.81 70 GLY A O 1
ATOM 550 N N . THR A 1 71 ? -1.482 2.016 7.273 1.00 82.88 71 THR A N 1
ATOM 551 C CA . THR A 1 71 ? -1.912 2.712 8.472 1.00 82.88 71 THR A CA 1
ATOM 552 C C . THR A 1 71 ? -2.902 3.814 8.117 1.00 82.88 71 THR A C 1
ATOM 554 O O . THR A 1 71 ? -4.032 3.796 8.579 1.00 82.88 71 THR A O 1
ATOM 557 N N . ILE A 1 72 ? -2.522 4.758 7.251 1.00 87.06 72 ILE A N 1
ATOM 558 C CA . ILE A 1 72 ? -3.307 5.984 7.037 1.00 87.06 72 ILE A CA 1
ATOM 559 C C . ILE A 1 72 ? -4.679 5.704 6.397 1.00 87.06 72 ILE A C 1
ATOM 561 O O . ILE A 1 72 ? -5.684 6.178 6.937 1.00 87.06 72 ILE A O 1
ATOM 565 N N . PRO A 1 73 ? -4.787 4.888 5.328 1.00 81.56 73 PRO A N 1
ATOM 566 C CA . PRO A 1 73 ? -6.098 4.537 4.791 1.00 81.56 73 PRO A CA 1
ATOM 567 C C . PRO A 1 73 ? -6.934 3.693 5.757 1.00 81.56 73 PRO A C 1
ATOM 569 O O . PRO A 1 73 ? -8.156 3.768 5.728 1.00 81.56 73 PRO A O 1
ATOM 572 N N . HIS A 1 74 ? -6.312 2.896 6.630 1.00 81.44 74 HIS A N 1
ATOM 573 C CA . HIS A 1 74 ? -7.050 2.119 7.626 1.00 81.44 74 HIS A CA 1
ATOM 574 C C . HIS A 1 74 ? -7.637 3.016 8.717 1.00 81.44 74 HIS A C 1
ATOM 576 O O . HIS A 1 74 ? -8.823 2.916 9.018 1.00 81.44 74 HIS A O 1
ATOM 582 N N . LEU A 1 75 ? -6.832 3.947 9.236 1.00 86.38 75 LEU A N 1
ATOM 583 C CA . LEU A 1 75 ? -7.249 4.892 10.269 1.00 86.38 75 LEU A CA 1
ATOM 584 C C . LEU A 1 75 ? -8.362 5.836 9.791 1.00 86.38 75 LEU A C 1
ATOM 586 O O . LEU A 1 75 ? -9.229 6.189 10.574 1.00 86.38 75 LEU A O 1
ATOM 590 N N . THR A 1 76 ? -8.359 6.244 8.521 1.00 87.00 76 THR A N 1
ATOM 591 C CA . THR A 1 76 ? -9.263 7.300 8.014 1.00 87.00 76 THR A CA 1
ATOM 592 C C . THR A 1 76 ? -10.498 6.784 7.271 1.00 87.00 76 THR A C 1
ATOM 594 O O . THR A 1 76 ? -11.136 7.545 6.547 1.00 87.00 76 THR A O 1
ATOM 597 N N . GLY A 1 77 ? -10.781 5.475 7.308 1.00 81.88 77 GLY A N 1
ATOM 598 C CA . GLY A 1 77 ? -11.757 4.876 6.377 1.00 81.88 77 GLY A CA 1
ATOM 599 C C . GLY A 1 77 ? -11.360 5.079 4.900 1.00 81.88 77 GLY A C 1
ATOM 600 O O . GLY A 1 77 ? -12.171 4.965 3.981 1.00 81.88 77 GLY A O 1
ATOM 601 N N . GLY A 1 78 ? -10.083 5.399 4.685 1.00 81.62 78 GLY A N 1
ATOM 602 C CA . GLY A 1 78 ? -9.408 5.900 3.498 1.00 81.62 78 GLY A CA 1
ATOM 603 C C . GLY A 1 78 ? -10.105 7.038 2.775 1.00 81.62 78 GLY A C 1
ATOM 604 O O . GLY A 1 78 ? -10.176 7.047 1.543 1.00 81.62 78 GLY A O 1
ATOM 605 N N . TRP A 1 79 ? -10.540 8.011 3.572 1.00 83.50 79 TRP A N 1
ATOM 606 C CA . TRP A 1 79 ? -10.595 9.407 3.159 1.00 83.50 79 TRP A CA 1
ATOM 607 C C . TRP A 1 79 ? -9.221 9.862 2.642 1.00 83.50 79 TRP A C 1
ATOM 609 O O . TRP A 1 79 ? -9.106 10.341 1.516 1.00 83.50 79 TRP A O 1
ATOM 619 N N . LEU A 1 80 ? -8.152 9.572 3.399 1.00 84.00 80 LEU A N 1
ATOM 620 C CA . LEU A 1 80 ? -6.776 9.697 2.922 1.00 84.00 80 LEU A CA 1
ATOM 621 C C . LEU A 1 80 ? -6.336 8.407 2.231 1.00 84.00 80 LEU A C 1
ATOM 623 O O . LEU A 1 80 ? -6.344 7.322 2.817 1.00 84.00 80 LEU A O 1
ATOM 627 N N . LYS A 1 81 ? -5.933 8.527 0.968 1.00 74.50 81 LYS A N 1
ATOM 628 C CA . LYS A 1 81 ? -5.693 7.380 0.091 1.00 74.50 81 LYS A CA 1
ATOM 629 C C . LYS A 1 81 ? -4.217 7.211 -0.206 1.00 74.50 81 LYS A C 1
ATOM 631 O O . LYS A 1 81 ? -3.465 8.175 -0.286 1.00 74.50 81 LYS A O 1
ATOM 636 N N . SER A 1 82 ? -3.809 5.964 -0.387 1.00 76.19 82 SER A N 1
ATOM 637 C CA . SER A 1 82 ? -2.432 5.636 -0.728 1.00 76.19 82 SER A CA 1
ATOM 638 C C . SER A 1 82 ? -2.095 6.032 -2.164 1.00 76.19 82 SER A C 1
ATOM 640 O O . SER A 1 82 ? -2.878 5.778 -3.086 1.00 76.19 82 SER A O 1
ATOM 642 N N . SER A 1 83 ? -0.898 6.574 -2.364 1.00 73.00 83 SER A N 1
ATOM 643 C CA . SER A 1 83 ? -0.386 6.915 -3.690 1.00 73.00 83 SER A CA 1
ATOM 644 C C . SER A 1 83 ? 0.015 5.662 -4.468 1.00 73.00 83 SER A C 1
ATOM 646 O O . SER A 1 83 ? 0.600 4.732 -3.911 1.00 73.00 83 SER A O 1
ATOM 648 N N . LYS A 1 84 ? -0.264 5.646 -5.776 1.00 68.94 84 LYS A N 1
ATOM 649 C CA . LYS A 1 84 ? 0.232 4.613 -6.694 1.00 68.94 84 LYS A CA 1
ATOM 650 C C . LYS A 1 84 ? 1.525 5.053 -7.363 1.00 68.94 84 LYS A C 1
ATOM 652 O O . LYS A 1 84 ? 1.627 6.188 -7.820 1.00 68.94 84 LYS A O 1
ATOM 657 N N . ILE A 1 85 ? 2.469 4.123 -7.462 1.00 68.06 85 ILE A N 1
ATOM 658 C CA . ILE A 1 85 ? 3.794 4.340 -8.038 1.00 68.06 85 ILE A CA 1
ATOM 659 C C . ILE A 1 85 ? 3.949 3.513 -9.313 1.00 68.06 85 ILE A C 1
ATOM 661 O O . ILE A 1 85 ? 3.782 2.291 -9.283 1.00 68.06 85 ILE A O 1
ATOM 665 N N . ASN A 1 86 ? 4.339 4.179 -10.403 1.00 66.12 86 ASN A N 1
ATOM 666 C CA . ASN A 1 86 ? 4.756 3.560 -11.662 1.00 66.12 86 ASN A CA 1
ATOM 667 C C . ASN A 1 86 ? 6.239 3.836 -11.943 1.00 66.12 86 ASN A C 1
ATOM 669 O O . ASN A 1 86 ? 6.723 4.950 -11.743 1.00 66.12 86 ASN A O 1
ATOM 673 N N . ALA A 1 87 ? 6.959 2.821 -12.423 1.00 63.56 87 ALA A N 1
ATOM 674 C CA . ALA A 1 87 ? 8.346 2.951 -12.859 1.00 63.56 87 ALA A CA 1
ATOM 675 C C . ALA A 1 87 ? 8.392 3.071 -14.385 1.00 63.56 87 ALA A C 1
ATOM 677 O O . ALA A 1 87 ? 8.180 2.092 -15.090 1.00 63.56 87 ALA A O 1
ATOM 678 N N . THR A 1 88 ? 8.665 4.270 -14.891 1.00 64.19 88 THR A N 1
ATOM 679 C CA . THR A 1 88 ? 8.747 4.531 -16.339 1.00 64.19 88 THR A CA 1
ATOM 680 C C . THR A 1 88 ? 10.162 4.831 -16.821 1.00 64.19 88 THR A C 1
ATOM 682 O O . THR A 1 88 ? 10.412 4.800 -18.020 1.00 64.19 88 THR A O 1
ATOM 685 N N . TYR A 1 89 ? 11.103 5.113 -15.916 1.00 68.94 89 TYR A N 1
ATOM 686 C CA . TYR A 1 89 ? 12.376 5.731 -16.284 1.00 68.94 89 TYR A CA 1
ATOM 687 C C . TYR A 1 89 ? 13.565 5.199 -15.490 1.00 68.94 89 TYR A C 1
ATOM 689 O O . TYR A 1 89 ? 13.423 4.773 -14.339 1.00 68.94 89 TYR A O 1
ATOM 697 N N . LYS A 1 90 ? 14.757 5.280 -16.099 1.00 75.38 90 LYS A N 1
ATOM 698 C CA . LYS A 1 90 ? 16.018 4.940 -15.434 1.00 75.38 90 LYS A CA 1
ATOM 699 C C . LYS A 1 90 ? 16.283 5.926 -14.301 1.00 75.38 90 LYS A C 1
ATOM 701 O O . LYS A 1 90 ? 16.336 7.132 -14.537 1.00 75.38 90 LYS A O 1
ATOM 706 N N . ARG A 1 91 ? 16.468 5.426 -13.080 1.00 76.44 91 ARG A N 1
ATOM 707 C CA . ARG A 1 91 ? 16.735 6.265 -11.903 1.00 76.44 91 ARG A CA 1
ATOM 708 C C . ARG A 1 91 ? 17.354 5.469 -10.767 1.00 76.44 91 ARG A C 1
ATOM 710 O O . ARG A 1 91 ? 17.156 4.259 -10.673 1.00 76.44 91 ARG A O 1
ATOM 717 N N . THR A 1 92 ? 18.023 6.171 -9.864 1.00 82.75 92 THR A N 1
ATOM 718 C CA . THR A 1 92 ? 18.279 5.658 -8.519 1.00 82.75 92 THR A CA 1
ATOM 719 C C . THR A 1 92 ? 17.183 6.162 -7.589 1.00 82.75 92 THR A C 1
ATOM 721 O O . THR A 1 92 ? 16.703 7.300 -7.695 1.00 82.75 92 THR A O 1
ATOM 724 N N . GLY A 1 93 ? 16.734 5.283 -6.704 1.00 83.88 93 GLY A N 1
ATOM 725 C CA . GLY A 1 93 ? 15.760 5.620 -5.681 1.00 83.88 93 GLY A CA 1
ATOM 726 C C . GLY A 1 93 ? 16.110 4.942 -4.370 1.00 83.88 93 GLY A C 1
ATOM 727 O O . GLY A 1 93 ? 16.468 3.766 -4.355 1.00 83.88 93 GLY A O 1
ATOM 728 N N . LEU A 1 94 ? 15.961 5.686 -3.283 1.00 87.75 94 LEU A N 1
ATOM 729 C CA . LEU A 1 94 ? 16.021 5.177 -1.923 1.00 87.75 94 LEU A CA 1
ATOM 730 C C . LEU A 1 94 ? 14.660 5.438 -1.266 1.00 87.75 94 LEU A C 1
ATOM 732 O O . LEU A 1 94 ? 14.468 6.486 -0.657 1.00 87.75 94 LEU A O 1
ATOM 736 N N . PRO A 1 95 ? 13.660 4.561 -1.450 1.00 87.44 95 PRO A N 1
ATOM 737 C CA . PRO A 1 95 ? 12.450 4.602 -0.642 1.00 87.44 95 PRO A CA 1
ATOM 738 C C . PRO A 1 95 ? 12.730 4.175 0.806 1.00 87.44 95 PRO A C 1
ATOM 740 O O . PRO A 1 95 ? 13.336 3.131 1.067 1.00 87.44 95 PRO A O 1
ATOM 743 N N . TYR A 1 96 ? 12.231 4.974 1.744 1.00 90.56 96 TYR A N 1
ATOM 744 C CA . TYR A 1 96 ? 12.159 4.683 3.169 1.00 90.56 96 TYR A CA 1
ATOM 745 C C . TYR A 1 96 ? 10.696 4.514 3.579 1.00 90.56 96 TYR A C 1
ATOM 747 O O . TYR A 1 96 ? 9.902 5.451 3.496 1.00 90.56 96 TYR A O 1
ATOM 755 N N . PHE A 1 97 ? 10.347 3.313 4.029 1.00 91.44 97 PHE A N 1
ATOM 756 C CA . PHE A 1 97 ? 9.000 2.934 4.433 1.00 91.44 97 PHE A CA 1
ATOM 757 C C . PHE A 1 97 ? 8.850 3.124 5.939 1.00 91.44 97 PHE A C 1
ATOM 759 O O . PHE A 1 97 ? 9.372 2.336 6.738 1.00 91.44 97 PHE A O 1
ATOM 766 N N . ALA A 1 98 ? 8.128 4.167 6.342 1.00 91.81 98 ALA A N 1
ATOM 767 C CA . ALA A 1 98 ? 7.772 4.372 7.734 1.00 91.81 98 ALA A CA 1
ATOM 768 C C . ALA A 1 98 ? 6.536 3.535 8.071 1.00 91.81 98 ALA A C 1
ATOM 770 O O . ALA A 1 98 ? 5.491 3.660 7.431 1.00 91.81 98 ALA A O 1
ATOM 771 N N . ARG A 1 99 ? 6.640 2.688 9.095 1.00 89.56 99 ARG A N 1
ATOM 772 C CA . ARG A 1 99 ? 5.553 1.808 9.531 1.00 89.56 99 ARG A CA 1
ATOM 773 C C . ARG A 1 99 ? 5.548 1.675 11.059 1.00 89.56 99 ARG A C 1
ATOM 775 O O . ARG A 1 99 ? 6.630 1.617 11.657 1.00 89.56 99 ARG A O 1
ATOM 782 N N . PRO A 1 100 ? 4.363 1.568 11.691 1.00 89.94 100 PRO A N 1
ATOM 783 C CA . PRO A 1 100 ? 4.251 1.270 13.111 1.00 89.94 100 PRO A CA 1
ATOM 784 C C . PRO A 1 100 ? 4.950 -0.038 13.498 1.00 89.94 100 PRO A C 1
ATOM 786 O O . PRO A 1 100 ? 5.304 -0.870 12.657 1.00 89.94 100 PRO A O 1
ATOM 789 N N . HIS A 1 101 ? 5.157 -0.237 14.797 1.00 91.50 101 HIS A N 1
ATOM 790 C CA . HIS A 1 101 ? 5.654 -1.516 15.285 1.00 91.50 101 HIS A CA 1
ATOM 791 C C . HIS A 1 101 ? 4.647 -2.630 14.962 1.00 91.50 101 HIS A C 1
ATOM 793 O O . HIS A 1 101 ? 3.442 -2.412 14.959 1.00 91.50 101 HIS A O 1
ATOM 799 N N . ASN A 1 102 ? 5.130 -3.854 14.759 1.00 89.50 102 ASN A N 1
ATOM 800 C CA . ASN A 1 102 ? 4.291 -5.008 14.421 1.00 89.50 102 ASN A CA 1
ATOM 801 C C . ASN A 1 102 ? 3.098 -5.216 15.358 1.00 89.50 102 ASN A C 1
ATOM 803 O O . ASN A 1 102 ? 2.004 -5.522 14.906 1.00 89.50 102 ASN A O 1
ATOM 807 N N . LYS A 1 103 ? 3.329 -5.032 16.662 1.00 90.12 103 LYS A N 1
ATOM 808 C CA . LYS A 1 103 ? 2.312 -5.189 17.711 1.00 90.12 103 LYS A CA 1
ATOM 809 C C . LYS A 1 103 ? 1.427 -3.948 17.900 1.00 90.12 103 LYS A C 1
ATOM 811 O O . LYS A 1 103 ? 0.700 -3.884 18.885 1.00 90.12 103 LYS A O 1
ATOM 816 N N . THR A 1 104 ? 1.576 -2.912 17.076 1.00 90.50 104 THR A N 1
ATOM 817 C CA . THR A 1 104 ? 0.671 -1.759 17.108 1.00 90.50 104 THR A CA 1
ATOM 818 C C . THR A 1 104 ? -0.683 -2.210 16.587 1.00 90.50 104 THR A C 1
ATOM 820 O O . THR A 1 104 ? -0.748 -2.785 15.503 1.00 90.50 104 THR A O 1
ATOM 823 N N . ILE A 1 105 ? -1.725 -1.965 17.376 1.00 88.44 105 ILE A N 1
ATOM 824 C CA . ILE A 1 105 ? -3.113 -2.184 16.984 1.00 88.44 105 ILE A CA 1
ATOM 825 C C . ILE A 1 105 ? -3.541 -0.994 16.123 1.00 88.44 105 ILE A C 1
ATOM 827 O O . ILE A 1 105 ? -3.251 0.155 16.463 1.00 88.44 105 ILE A O 1
ATOM 831 N N . LEU A 1 106 ? -4.146 -1.279 14.976 1.00 85.12 106 LEU A N 1
ATOM 832 C CA . LEU A 1 106 ? -4.720 -0.286 14.083 1.00 85.12 106 LEU A CA 1
ATOM 833 C C . LEU A 1 106 ? -6.187 -0.103 14.473 1.00 85.12 106 LEU A C 1
ATOM 835 O O . LEU A 1 106 ? -6.975 -1.031 14.324 1.00 85.12 106 LEU A O 1
ATOM 839 N N . VAL A 1 107 ? -6.518 1.081 14.988 1.00 89.00 107 VAL A N 1
ATOM 840 C CA . VAL A 1 107 ? -7.869 1.434 15.438 1.00 89.00 107 VAL A CA 1
ATOM 841 C C . VAL A 1 107 ? -8.392 2.551 14.537 1.00 89.00 107 VAL A C 1
ATOM 843 O O . VAL A 1 107 ? -7.762 3.611 14.489 1.00 89.00 107 VAL A O 1
ATOM 846 N N . PRO A 1 108 ? -9.481 2.341 13.779 1.00 85.94 108 PRO A N 1
ATOM 847 C CA . PRO A 1 108 ? -10.072 3.388 12.955 1.00 85.94 108 PRO A CA 1
ATOM 848 C C . PRO A 1 108 ? -10.431 4.636 13.768 1.00 85.94 108 PRO A C 1
ATOM 850 O O . PRO A 1 108 ? -10.920 4.543 14.889 1.00 85.94 108 PRO A O 1
ATOM 853 N N . ILE A 1 109 ? -10.217 5.814 13.187 1.00 88.69 109 ILE A N 1
ATOM 854 C CA . ILE A 1 109 ? -10.620 7.085 13.784 1.00 88.69 109 ILE A CA 1
ATOM 855 C C . ILE A 1 109 ? -12.124 7.240 13.555 1.00 88.69 109 ILE A C 1
ATOM 857 O O . ILE A 1 109 ? -12.563 7.453 12.425 1.00 88.69 109 ILE A O 1
ATOM 861 N N . THR A 1 110 ? -12.906 7.119 14.623 1.00 87.62 110 THR A N 1
ATOM 862 C CA . THR A 1 110 ? -14.373 7.240 14.598 1.00 87.62 110 THR A CA 1
ATOM 863 C C . THR A 1 110 ? -14.856 8.628 15.006 1.00 87.62 110 THR A C 1
ATOM 865 O O . THR A 1 110 ? -15.884 9.085 14.521 1.00 87.62 110 THR A O 1
ATOM 868 N N . GLU A 1 111 ? -14.099 9.324 15.852 1.00 90.69 111 GLU A N 1
ATOM 869 C CA . GLU A 1 111 ? -14.466 10.621 16.434 1.00 90.69 111 GLU A CA 1
ATOM 870 C C . GLU A 1 111 ? -13.778 11.774 15.690 1.00 90.69 111 GLU A C 1
ATOM 872 O O . GLU A 1 111 ? -12.967 12.517 16.240 1.00 90.69 111 GLU A O 1
ATOM 877 N N . SER A 1 112 ? -14.046 11.902 14.389 1.00 92.56 112 SER A N 1
ATOM 878 C CA . SER A 1 112 ? -13.508 13.000 13.583 1.00 92.56 112 SER A CA 1
ATOM 879 C C . SER A 1 112 ? -14.621 13.735 12.857 1.00 92.56 112 SER A C 1
ATOM 881 O O . SER A 1 112 ? -15.191 13.201 11.909 1.00 92.56 112 SER A O 1
ATOM 883 N N . LEU A 1 113 ? -14.843 14.998 13.238 1.00 94.12 113 LEU A N 1
ATOM 884 C CA . LEU A 1 113 ? -15.803 15.884 12.572 1.00 94.12 113 LEU A CA 1
ATOM 885 C C . LEU A 1 113 ? -15.524 15.989 11.065 1.00 94.12 113 LEU A C 1
ATOM 887 O O . LEU A 1 113 ? -16.445 15.999 10.260 1.00 94.12 113 LEU A O 1
ATOM 891 N N . VAL A 1 114 ? -14.246 16.014 10.672 1.00 94.50 114 VAL A N 1
ATOM 892 C CA . VAL A 1 114 ? -13.840 16.074 9.260 1.00 94.50 114 VAL A CA 1
ATOM 893 C C . VAL A 1 114 ? -14.237 14.799 8.512 1.00 94.50 114 VAL A C 1
ATOM 895 O O . VAL A 1 114 ? -14.757 14.884 7.401 1.00 94.50 114 VAL A O 1
ATOM 898 N N . LEU A 1 115 ? -14.013 13.618 9.103 1.00 90.44 115 LEU A N 1
ATOM 899 C CA . LEU A 1 115 ? -14.394 12.349 8.470 1.00 90.44 115 LEU A CA 1
ATOM 900 C C . LEU A 1 115 ? -15.915 12.176 8.427 1.00 90.44 115 LEU A C 1
ATOM 902 O O . LEU A 1 115 ? -16.438 11.702 7.420 1.00 90.44 115 LEU A O 1
ATOM 906 N N . GLU A 1 116 ? -16.610 12.604 9.480 1.00 91.50 116 GLU A N 1
ATOM 907 C CA . GLU A 1 116 ? -18.068 12.581 9.565 1.00 91.50 116 GLU A CA 1
ATOM 908 C C . GLU A 1 116 ? -18.701 13.483 8.498 1.00 91.50 116 GLU A C 1
ATOM 910 O O . GLU A 1 116 ? -19.527 13.017 7.714 1.00 91.50 116 GLU A O 1
ATOM 915 N N . GLN A 1 117 ? -18.244 14.735 8.385 1.00 93.56 117 GLN A N 1
ATOM 916 C CA . GLN A 1 117 ? -18.690 15.673 7.349 1.00 93.56 117 GLN A CA 1
ATOM 917 C C . GLN A 1 117 ? -18.386 15.167 5.934 1.00 93.56 117 GLN A C 1
ATOM 919 O O . GLN A 1 117 ? -19.167 15.396 5.012 1.00 93.56 117 GLN A O 1
ATOM 924 N N . ALA A 1 118 ? -17.272 14.453 5.752 1.00 90.25 118 ALA A N 1
ATOM 925 C CA . ALA A 1 118 ? -16.920 13.825 4.482 1.00 90.25 118 ALA A CA 1
ATOM 926 C C . ALA A 1 118 ? -17.693 12.516 4.208 1.00 90.25 118 ALA A C 1
ATOM 928 O O . ALA A 1 118 ? -17.541 11.940 3.130 1.00 90.25 118 ALA A O 1
ATOM 929 N N . GLY A 1 119 ? -18.497 12.025 5.158 1.00 89.81 119 GLY A N 1
ATOM 930 C CA . GLY A 1 119 ? -19.281 10.795 5.028 1.00 89.81 119 GLY A CA 1
ATOM 931 C C . GLY A 1 119 ? -18.455 9.504 5.079 1.00 89.81 119 GLY A C 1
ATOM 932 O O . GLY A 1 119 ? -18.933 8.450 4.651 1.00 89.81 119 GLY A O 1
ATOM 933 N N . PHE A 1 120 ? -17.217 9.555 5.576 1.00 85.25 120 PHE A N 1
ATOM 934 C CA . PHE A 1 120 ? -16.347 8.385 5.664 1.00 85.25 120 PHE A CA 1
ATOM 935 C C . PHE A 1 120 ? -16.582 7.621 6.965 1.00 85.25 120 PHE A C 1
ATOM 937 O O . PHE A 1 120 ? -16.526 8.174 8.058 1.00 85.25 120 PHE A O 1
ATOM 944 N N . LYS A 1 121 ? -16.793 6.310 6.834 1.00 84.19 121 LYS A N 1
ATOM 945 C CA . LYS A 1 121 ? -16.900 5.369 7.954 1.00 84.19 121 LYS A CA 1
ATOM 946 C C . LYS A 1 121 ? -15.680 4.444 7.986 1.00 84.19 121 LYS A C 1
ATOM 948 O O . LYS A 1 121 ? -15.058 4.226 6.938 1.00 84.19 121 LYS A O 1
ATOM 953 N N . PRO A 1 122 ? -15.335 3.868 9.152 1.00 79.44 122 PRO A N 1
ATOM 954 C CA . PRO A 1 122 ? -14.338 2.809 9.237 1.00 79.44 122 PRO A CA 1
ATOM 955 C C . PRO A 1 122 ? -14.578 1.717 8.190 1.00 79.44 122 PRO A C 1
ATOM 957 O O . PRO A 1 122 ? -15.697 1.246 8.002 1.00 79.44 122 PRO A O 1
ATOM 960 N N . ARG A 1 123 ? -13.514 1.297 7.497 1.00 72.38 123 ARG A N 1
ATOM 961 C CA . ARG A 1 123 ? -13.583 0.176 6.538 1.00 72.38 123 ARG A CA 1
ATOM 962 C C . ARG A 1 123 ? -13.537 -1.192 7.219 1.00 72.38 123 ARG A C 1
ATOM 964 O O . ARG A 1 123 ? -13.815 -2.201 6.572 1.00 72.38 123 ARG A O 1
ATOM 971 N N . PHE A 1 124 ? -13.115 -1.210 8.479 1.00 67.69 124 PHE A N 1
ATOM 972 C CA . PHE A 1 124 ? -12.810 -2.396 9.262 1.00 67.69 124 PHE A CA 1
ATOM 973 C C . PHE A 1 124 ? -13.572 -2.298 10.575 1.00 67.69 124 PHE A C 1
ATOM 975 O O . PHE A 1 124 ? -13.500 -1.269 11.244 1.00 67.69 124 PHE A O 1
ATOM 982 N N . GLU A 1 125 ? -14.315 -3.350 10.896 1.00 66.25 125 GLU A N 1
ATOM 983 C CA . GLU A 1 125 ? -15.048 -3.479 12.160 1.00 66.25 125 GLU A CA 1
ATOM 984 C C . GLU A 1 125 ? -14.157 -4.087 13.249 1.00 66.25 125 GLU A C 1
ATOM 986 O O . GLU A 1 125 ? -14.308 -3.772 14.424 1.00 66.25 125 GLU A O 1
ATOM 991 N N . GLU A 1 126 ? -13.189 -4.917 12.850 1.00 71.00 126 GLU A N 1
ATOM 992 C CA . GLU A 1 126 ? -12.255 -5.573 13.757 1.00 71.00 126 GLU A CA 1
ATOM 993 C C . GLU A 1 126 ? -10.905 -4.855 13.799 1.00 71.00 126 GLU A C 1
ATOM 995 O O . GLU A 1 126 ? -10.323 -4.498 12.767 1.00 71.00 126 GLU A O 1
ATOM 1000 N N . GLU A 1 127 ? -10.381 -4.700 15.013 1.00 80.75 127 GLU A N 1
ATOM 1001 C CA . GLU A 1 127 ? -9.020 -4.238 15.240 1.00 80.75 127 GLU A CA 1
ATOM 1002 C C . GLU A 1 127 ? -8.007 -5.306 14.814 1.00 80.75 127 GLU A C 1
ATOM 1004 O O . GLU A 1 127 ? -8.133 -6.494 15.116 1.00 80.75 127 GLU A O 1
ATOM 1009 N N . GLY A 1 128 ? -6.946 -4.870 14.140 1.00 78.94 128 GLY A N 1
ATOM 1010 C CA . GLY A 1 128 ? -5.869 -5.745 13.692 1.00 78.94 128 GLY A CA 1
ATOM 1011 C C . GLY A 1 128 ? -4.507 -5.164 14.026 1.00 78.94 128 GLY A C 1
ATOM 1012 O O . GLY A 1 128 ? -4.302 -3.950 14.047 1.00 78.94 128 GLY A O 1
ATOM 1013 N N . THR A 1 129 ? -3.527 -6.027 14.266 1.00 86.75 129 THR A N 1
ATOM 1014 C CA . THR A 1 129 ? -2.142 -5.576 14.419 1.00 86.75 129 THR A CA 1
ATOM 1015 C C . THR A 1 129 ? -1.522 -5.225 13.067 1.00 86.75 129 THR A C 1
ATOM 1017 O O . THR A 1 129 ? -1.834 -5.827 12.034 1.00 86.75 129 THR A O 1
ATOM 1020 N N . MET A 1 130 ? -0.555 -4.304 13.069 1.00 86.12 130 MET A N 1
ATOM 1021 C CA . MET A 1 130 ? 0.210 -3.957 11.867 1.00 86.12 130 MET A CA 1
ATOM 1022 C C . MET A 1 130 ? 0.889 -5.187 11.240 1.00 86.12 130 MET A C 1
ATOM 1024 O O . MET A 1 130 ? 1.058 -5.260 10.024 1.00 86.12 130 MET A O 1
ATOM 1028 N N . GLU A 1 131 ? 1.290 -6.173 12.047 1.00 86.31 131 GLU A N 1
ATOM 1029 C CA . GLU A 1 131 ? 1.860 -7.423 11.541 1.00 86.31 131 GLU A CA 1
ATOM 1030 C C . GLU A 1 131 ? 0.855 -8.272 10.765 1.00 86.31 131 GLU A C 1
ATOM 1032 O O . GLU A 1 131 ? 1.188 -8.732 9.671 1.00 86.31 131 GLU A O 1
ATOM 1037 N N . GLN A 1 132 ? -0.349 -8.470 11.308 1.00 82.25 132 GLN A N 1
ATOM 1038 C CA . GLN A 1 132 ? -1.414 -9.210 10.624 1.00 82.25 132 GLN A CA 1
ATOM 1039 C C . GLN A 1 132 ? -1.739 -8.546 9.285 1.00 82.25 132 GLN A C 1
ATOM 1041 O O . GLN A 1 132 ? -1.746 -9.210 8.248 1.00 82.25 132 GLN A O 1
ATOM 1046 N N . TRP A 1 133 ? -1.884 -7.219 9.301 1.00 82.75 133 TRP A N 1
ATOM 1047 C CA . TRP A 1 133 ? -2.145 -6.425 8.108 1.00 82.75 133 TRP A CA 1
ATOM 1048 C C . TRP A 1 133 ? -1.057 -6.604 7.037 1.00 82.75 133 TRP A C 1
ATOM 1050 O O . TRP A 1 133 ? -1.353 -6.914 5.881 1.00 82.75 133 TRP A O 1
ATOM 1060 N N . VAL A 1 134 ? 0.223 -6.472 7.414 1.00 83.25 134 VAL A N 1
ATOM 1061 C CA . VAL A 1 134 ? 1.333 -6.607 6.456 1.00 83.25 134 VAL A CA 1
ATOM 1062 C C . VAL A 1 134 ? 1.431 -8.020 5.909 1.00 83.25 134 VAL A C 1
ATOM 1064 O O . VAL A 1 134 ? 1.596 -8.167 4.701 1.00 83.25 134 VAL A O 1
ATOM 1067 N N . LYS A 1 135 ? 1.319 -9.051 6.754 1.00 82.12 135 LYS A N 1
ATOM 1068 C CA . LYS A 1 135 ? 1.379 -10.445 6.291 1.00 82.12 135 LYS A CA 1
ATOM 1069 C C . LYS A 1 135 ? 0.284 -10.733 5.273 1.00 82.12 135 LYS A C 1
ATOM 1071 O O . LYS A 1 135 ? 0.563 -11.325 4.231 1.00 82.12 135 LYS A O 1
ATOM 1076 N N . ALA A 1 136 ? -0.934 -10.262 5.525 1.00 78.00 136 ALA A N 1
ATOM 1077 C CA . ALA A 1 136 ? -2.028 -10.444 4.586 1.00 78.00 136 ALA A CA 1
ATOM 1078 C C . ALA A 1 136 ? -1.771 -9.727 3.261 1.00 78.00 136 ALA A C 1
ATOM 1080 O O . ALA A 1 136 ? -1.875 -10.339 2.200 1.00 78.00 136 ALA A O 1
ATOM 1081 N N . LYS A 1 137 ? -1.337 -8.463 3.299 1.00 78.06 137 LYS A N 1
ATOM 1082 C CA . LYS A 1 137 ? -1.059 -7.702 2.073 1.00 78.06 137 LYS A CA 1
ATOM 1083 C C . LYS A 1 137 ? 0.122 -8.255 1.290 1.00 78.06 137 LYS A C 1
ATOM 1085 O O . LYS A 1 137 ? 0.024 -8.362 0.075 1.00 78.06 137 LYS A O 1
ATOM 1090 N N . GLN A 1 138 ? 1.188 -8.683 1.959 1.00 79.88 138 GLN A N 1
ATOM 1091 C CA . GLN A 1 138 ? 2.313 -9.366 1.315 1.00 79.88 138 GLN A CA 1
ATOM 1092 C C . GLN A 1 138 ? 1.929 -10.729 0.737 1.00 79.88 138 GLN A C 1
ATOM 1094 O O . GLN A 1 138 ? 2.577 -11.179 -0.198 1.00 79.88 138 GLN A O 1
ATOM 1099 N N . THR A 1 139 ? 0.884 -11.374 1.255 1.00 73.94 139 THR A N 1
ATOM 1100 C CA . THR A 1 139 ? 0.371 -12.625 0.685 1.00 73.94 139 THR A CA 1
ATOM 1101 C C . THR A 1 139 ? -0.494 -12.351 -0.542 1.00 73.94 139 THR A C 1
ATOM 1103 O O . THR A 1 139 ? -0.337 -13.021 -1.555 1.00 73.94 139 THR A O 1
ATOM 1106 N N . LEU A 1 140 ? -1.390 -11.363 -0.478 1.00 69.88 140 LEU A N 1
ATOM 1107 C CA . LEU A 1 140 ? -2.387 -11.115 -1.524 1.00 69.88 140 LEU A CA 1
ATOM 1108 C C . LEU A 1 140 ? -1.849 -10.277 -2.693 1.00 69.88 140 LEU A C 1
ATOM 1110 O O . LEU A 1 140 ? -2.143 -10.576 -3.845 1.00 69.88 140 LEU A O 1
ATOM 1114 N N . GLN A 1 141 ? -1.058 -9.234 -2.422 1.00 71.19 141 GLN A N 1
ATOM 1115 C CA . GLN A 1 141 ? -0.598 -8.281 -3.440 1.00 71.19 141 GLN A CA 1
ATOM 1116 C C . GLN A 1 141 ? 0.293 -8.903 -4.533 1.00 71.19 141 GLN A C 1
ATOM 1118 O O . GLN A 1 141 ? 0.072 -8.574 -5.696 1.00 71.19 141 GLN A O 1
ATOM 1123 N N . PRO A 1 142 ? 1.276 -9.776 -4.228 1.00 69.62 142 PRO A N 1
ATOM 1124 C CA . PRO A 1 142 ? 2.080 -10.417 -5.267 1.00 69.62 142 PRO A CA 1
ATOM 1125 C C . PRO A 1 142 ? 1.419 -11.665 -5.872 1.00 69.62 142 PRO A C 1
ATOM 1127 O O . PRO A 1 142 ? 1.910 -12.155 -6.882 1.00 69.62 142 PRO A O 1
ATOM 1130 N N . ASN A 1 143 ? 0.324 -12.179 -5.293 1.00 73.50 143 ASN A N 1
ATOM 1131 C CA . ASN A 1 143 ? -0.311 -13.433 -5.716 1.00 73.50 143 ASN A CA 1
ATOM 1132 C C . ASN A 1 143 ? -1.772 -13.205 -6.153 1.00 73.50 143 ASN A C 1
ATOM 1134 O O . ASN A 1 143 ? -2.699 -13.580 -5.424 1.00 73.50 143 ASN A O 1
ATOM 1138 N N . PRO A 1 144 ? -2.013 -12.621 -7.343 1.00 70.81 144 PRO A N 1
ATOM 1139 C CA . PRO A 1 144 ? -3.359 -12.276 -7.800 1.00 70.81 144 PRO A CA 1
ATOM 1140 C C . PRO A 1 144 ? -4.286 -13.493 -7.912 1.00 70.81 144 PRO A C 1
ATOM 1142 O O . PRO A 1 144 ? -5.471 -13.368 -7.626 1.00 70.81 144 PRO A O 1
ATOM 1145 N N . GLY A 1 145 ? -3.762 -14.681 -8.237 1.00 72.25 145 GLY A N 1
ATOM 1146 C CA . GLY A 1 145 ? -4.548 -15.921 -8.251 1.00 72.25 145 GLY A CA 1
ATOM 1147 C C . GLY A 1 145 ? -5.034 -16.346 -6.861 1.00 72.25 145 GLY A C 1
ATOM 1148 O O . GLY A 1 145 ? -6.187 -16.739 -6.705 1.00 72.25 145 GLY A O 1
ATOM 1149 N N . ILE A 1 146 ? -4.194 -16.197 -5.827 1.00 72.31 146 ILE A N 1
ATOM 1150 C CA . ILE A 1 146 ? -4.601 -16.447 -4.433 1.00 72.31 146 ILE A CA 1
ATOM 1151 C C . ILE A 1 146 ? -5.649 -15.418 -4.013 1.00 72.31 146 ILE A C 1
ATOM 1153 O O . ILE A 1 146 ? -6.648 -15.785 -3.399 1.00 72.31 146 ILE A O 1
ATOM 1157 N N . ALA A 1 147 ? -5.443 -14.145 -4.362 1.00 67.06 147 ALA A N 1
ATOM 1158 C CA . ALA A 1 147 ? -6.401 -13.088 -4.065 1.00 67.06 147 ALA A CA 1
ATOM 1159 C C . ALA A 1 147 ? -7.757 -13.337 -4.742 1.00 67.06 147 ALA A C 1
ATOM 1161 O O . ALA A 1 147 ? -8.784 -13.255 -4.075 1.00 67.06 147 ALA A O 1
ATOM 1162 N N . ALA A 1 148 ? -7.763 -13.708 -6.025 1.00 68.06 148 ALA A N 1
ATOM 1163 C CA . ALA A 1 148 ? -8.975 -14.014 -6.779 1.00 68.06 148 ALA A CA 1
ATOM 1164 C C . ALA A 1 148 ? -9.705 -15.243 -6.224 1.00 68.06 148 ALA A C 1
ATOM 1166 O O . ALA A 1 148 ? -10.911 -15.183 -6.001 1.00 68.06 148 ALA A O 1
ATOM 1167 N N . LYS A 1 149 ? -8.977 -16.331 -5.936 1.00 72.94 149 LYS A N 1
ATOM 1168 C CA . LYS A 1 149 ? -9.557 -17.538 -5.334 1.00 72.94 149 LYS A CA 1
ATOM 1169 C C . LYS A 1 149 ? -10.187 -17.233 -3.977 1.00 72.94 149 LYS A C 1
ATOM 1171 O O . LYS A 1 149 ? -11.339 -17.580 -3.752 1.00 72.94 149 LYS A O 1
ATOM 1176 N N . ARG A 1 150 ? -9.466 -16.533 -3.097 1.00 65.81 150 ARG A N 1
ATOM 1177 C CA . ARG A 1 150 ? -10.008 -16.160 -1.784 1.00 65.81 150 ARG A CA 1
ATOM 1178 C C . ARG A 1 150 ? -11.205 -15.234 -1.906 1.00 65.81 150 ARG A C 1
ATOM 1180 O O . ARG A 1 150 ? -12.169 -15.414 -1.182 1.00 65.81 150 ARG A O 1
ATOM 1187 N N . TRP A 1 151 ? -11.174 -14.288 -2.841 1.00 59.81 151 TRP A N 1
ATOM 1188 C CA . TRP A 1 151 ? -12.330 -13.442 -3.116 1.00 59.81 151 TRP A CA 1
ATOM 1189 C C . TRP A 1 151 ? -13.548 -14.259 -3.553 1.00 59.81 151 TRP A C 1
ATOM 1191 O O . TRP A 1 151 ? -14.648 -13.998 -3.083 1.00 59.81 151 TRP A O 1
ATOM 1201 N N . ALA A 1 152 ? -13.361 -15.260 -4.413 1.00 68.38 152 ALA A N 1
ATOM 1202 C CA . ALA A 1 152 ? -14.443 -16.147 -4.829 1.00 68.38 152 ALA A CA 1
ATOM 1203 C C . ALA A 1 152 ? -14.995 -16.990 -3.663 1.00 68.38 152 ALA A C 1
ATOM 1205 O O . ALA A 1 152 ? -16.196 -17.222 -3.601 1.00 68.38 152 ALA A O 1
ATOM 1206 N N . GLU A 1 153 ? -14.136 -17.420 -2.735 1.00 69.38 153 GLU A N 1
ATOM 1207 C CA . GLU A 1 153 ? -14.522 -18.250 -1.585 1.00 69.38 153 GLU A CA 1
ATOM 1208 C C . GLU A 1 153 ? -15.199 -17.454 -0.459 1.00 69.38 153 GLU A C 1
ATOM 1210 O O . GLU A 1 153 ? -16.155 -17.939 0.141 1.00 69.38 153 GLU A O 1
ATOM 1215 N N . THR A 1 154 ? -14.708 -16.253 -0.144 1.00 58.91 154 THR A N 1
ATOM 1216 C CA . THR A 1 154 ? -15.155 -15.484 1.033 1.00 58.91 154 THR A CA 1
ATOM 1217 C C . THR A 1 154 ? -15.931 -14.216 0.685 1.00 58.91 154 THR A C 1
ATOM 1219 O O . THR A 1 154 ? -16.450 -13.550 1.576 1.00 58.91 154 THR A O 1
ATOM 1222 N N . GLY A 1 155 ? -16.014 -13.851 -0.597 1.00 50.47 155 GLY A N 1
ATOM 1223 C CA . GLY A 1 155 ? -16.685 -12.638 -1.078 1.00 50.47 155 GLY A CA 1
ATOM 1224 C C . GLY A 1 155 ? -15.960 -11.326 -0.752 1.00 50.47 155 GLY A C 1
ATOM 1225 O O . GLY A 1 155 ? -16.414 -10.261 -1.167 1.00 50.47 155 GLY A O 1
ATOM 1226 N N . ASP A 1 156 ? -14.848 -11.378 -0.014 1.00 48.25 156 ASP A N 1
ATOM 1227 C CA . ASP A 1 156 ? -14.165 -10.197 0.526 1.00 48.25 156 ASP A CA 1
ATOM 1228 C C . ASP A 1 156 ? -12.627 -10.246 0.433 1.00 48.25 156 ASP A C 1
ATOM 1230 O O . ASP A 1 156 ? -11.958 -9.268 0.777 1.00 48.25 156 ASP A O 1
ATOM 1234 N N . GLY A 1 157 ? -12.049 -11.366 -0.025 1.00 39.53 157 GLY A N 1
ATOM 1235 C CA . GLY A 1 157 ? -10.600 -11.554 -0.150 1.00 39.53 157 GLY A CA 1
ATOM 1236 C C . GLY A 1 157 ? -9.837 -11.543 1.179 1.00 39.53 157 GLY A C 1
ATOM 1237 O O . GLY A 1 157 ? -8.603 -11.501 1.160 1.00 39.53 157 GLY A O 1
ATOM 1238 N N . ASN A 1 158 ? -10.527 -11.583 2.325 1.00 39.16 158 ASN A N 1
ATOM 1239 C CA . ASN A 1 158 ? -9.894 -11.488 3.633 1.00 39.16 158 ASN A CA 1
ATOM 1240 C C . ASN A 1 158 ? -9.064 -12.739 3.941 1.00 39.16 158 ASN A C 1
ATOM 1242 O O . ASN A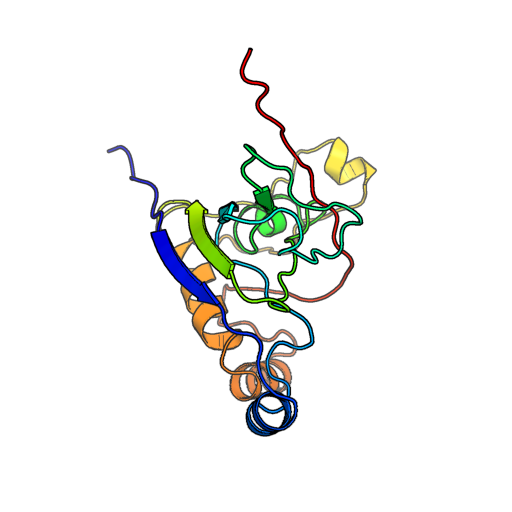 1 158 ? -9.521 -13.883 3.919 1.00 39.16 158 ASN A O 1
ATOM 1246 N N . ILE A 1 159 ? -7.831 -12.509 4.382 1.00 37.00 159 ILE A N 1
ATOM 1247 C CA . ILE A 1 159 ? -7.195 -13.425 5.324 1.00 37.00 159 ILE A CA 1
ATOM 1248 C C . ILE A 1 159 ? -7.751 -12.999 6.679 1.00 37.00 159 ILE A C 1
ATOM 1250 O O . ILE A 1 159 ? -7.334 -11.945 7.140 1.00 37.00 159 ILE A O 1
ATOM 1254 N N . ARG A 1 160 ? -8.739 -13.728 7.233 1.00 34.31 160 ARG A N 1
ATOM 1255 C CA . ARG A 1 160 ? -9.389 -13.493 8.550 1.00 34.31 160 ARG A CA 1
ATOM 1256 C C . ARG A 1 160 ? -8.684 -12.403 9.385 1.00 34.31 160 ARG A C 1
ATOM 1258 O O . ARG A 1 160 ? -7.612 -12.655 9.936 1.00 34.31 160 ARG A O 1
ATOM 1265 N N . GLY A 1 161 ? -9.267 -11.200 9.394 1.00 35.59 161 GLY A N 1
ATOM 1266 C CA . GLY A 1 161 ? -8.764 -10.018 10.109 1.00 35.59 161 GLY A CA 1
ATOM 1267 C C . GLY A 1 161 ? -7.925 -9.022 9.291 1.00 35.59 161 GLY A C 1
ATOM 1268 O O . GLY A 1 161 ? -7.434 -8.044 9.852 1.00 35.59 161 GLY A O 1
ATOM 1269 N N . ALA A 1 162 ? -7.720 -9.220 7.984 1.00 32.53 162 ALA A N 1
ATOM 1270 C CA . ALA A 1 162 ? -6.836 -8.352 7.215 1.00 32.53 162 ALA A CA 1
ATOM 1271 C C . ALA A 1 162 ? -7.308 -8.054 5.780 1.00 32.53 162 ALA A C 1
ATOM 1273 O O . ALA A 1 162 ? -7.151 -8.857 4.860 1.00 32.53 162 ALA A O 1
ATOM 1274 N N . CYS A 1 163 ? -7.726 -6.795 5.614 1.00 33.09 163 CYS A N 1
ATOM 1275 C CA . CYS A 1 163 ? -7.876 -6.056 4.358 1.00 33.09 163 CYS A CA 1
ATOM 1276 C C . CYS A 1 163 ? -9.105 -6.324 3.472 1.00 33.09 163 CYS A C 1
ATOM 1278 O O . CYS A 1 163 ? -8.977 -6.759 2.334 1.00 33.09 163 CYS A O 1
ATOM 1280 N N . ARG A 1 164 ? -10.250 -5.774 3.892 1.00 31.34 164 ARG A N 1
ATOM 1281 C CA . ARG A 1 164 ? -11.285 -5.192 3.017 1.00 31.34 164 ARG A CA 1
ATOM 1282 C C . ARG A 1 164 ? -10.717 -4.023 2.177 1.00 31.34 164 ARG A C 1
ATOM 1284 O O . ARG A 1 164 ? -10.658 -2.881 2.628 1.00 31.34 164 ARG A O 1
ATOM 1291 N N . 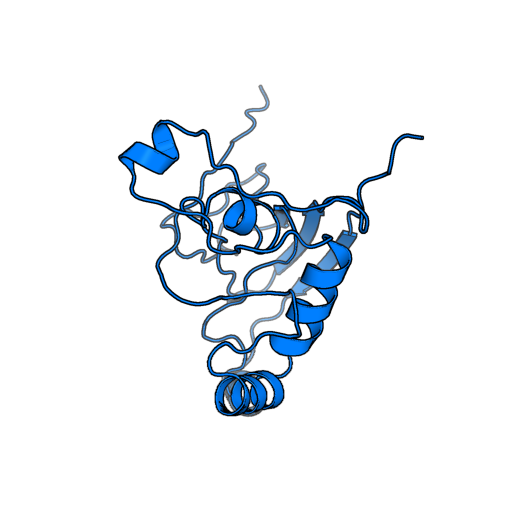LEU A 1 165 ? -10.243 -4.296 0.964 1.00 33.78 165 LEU A N 1
ATOM 1292 C CA . LEU A 1 165 ? -9.892 -3.312 -0.082 1.00 33.78 165 LEU A CA 1
ATOM 1293 C C . LEU A 1 165 ? -10.349 -3.937 -1.413 1.00 33.78 165 LEU A C 1
ATOM 1295 O O . LEU A 1 165 ? -10.138 -5.122 -1.613 1.00 33.78 165 LEU A O 1
ATOM 1299 N N . PHE A 1 166 ? -11.024 -3.264 -2.346 1.00 32.91 166 PHE A N 1
ATOM 1300 C CA . PHE A 1 166 ? -10.567 -2.079 -3.067 1.00 32.91 166 PHE A CA 1
ATOM 1301 C C . PHE A 1 166 ? -11.746 -1.378 -3.781 1.00 32.91 166 PHE A C 1
ATOM 1303 O O . PHE A 1 166 ? -12.334 -1.944 -4.700 1.00 32.91 166 PHE A O 1
ATOM 1310 N N . ARG A 1 167 ? -12.010 -0.101 -3.473 1.00 26.09 167 ARG A N 1
ATOM 1311 C CA . ARG A 1 167 ? -12.558 0.867 -4.444 1.00 26.09 167 ARG A CA 1
ATOM 1312 C C . ARG A 1 167 ? -12.084 2.297 -4.108 1.00 26.09 167 ARG A C 1
ATOM 1314 O O . ARG A 1 167 ? -12.159 2.712 -2.960 1.00 26.09 167 ARG A O 1
ATOM 1321 N N . GLN A 1 168 ? -11.641 3.002 -5.160 1.00 30.38 168 GLN A N 1
ATOM 1322 C CA . GLN A 1 168 ? -11.607 4.468 -5.389 1.00 30.38 168 GLN A CA 1
ATOM 1323 C C . GLN A 1 168 ? -10.365 5.356 -5.093 1.00 30.38 168 GLN A C 1
ATOM 1325 O O . GLN A 1 168 ? -9.927 5.499 -3.960 1.00 30.38 168 GLN A O 1
ATOM 1330 N N . GLU A 1 169 ? -9.940 6.040 -6.177 1.00 24.70 169 GLU A N 1
ATOM 1331 C CA . GLU A 1 169 ? -9.420 7.416 -6.463 1.00 24.70 169 GLU A CA 1
ATOM 1332 C C . GLU A 1 169 ? -8.577 8.240 -5.471 1.00 24.70 169 GLU A C 1
ATOM 1334 O O . GLU A 1 169 ? -9.105 8.813 -4.539 1.00 24.70 169 GLU A O 1
ATOM 1339 N N . VAL A 1 170 ? -7.287 8.428 -5.761 1.00 27.62 170 VAL A N 1
ATOM 1340 C CA . VAL A 1 170 ? -6.211 8.946 -4.886 1.00 27.62 170 VAL A CA 1
ATOM 1341 C C . VAL A 1 170 ? -6.173 10.484 -4.710 1.00 27.62 170 VAL A C 1
ATOM 1343 O O . VAL A 1 170 ? -6.289 11.211 -5.689 1.00 27.62 170 VAL A O 1
ATOM 1346 N N . GLN A 1 171 ? -5.858 10.968 -3.496 1.00 25.33 171 GLN A N 1
ATOM 1347 C CA . GLN A 1 171 ? -5.325 12.318 -3.208 1.00 25.33 171 GLN A CA 1
ATOM 1348 C C . GLN A 1 171 ? -4.033 12.196 -2.372 1.00 25.33 171 GLN A C 1
ATOM 1350 O O . GLN A 1 171 ? -3.932 11.297 -1.541 1.00 25.33 171 GLN A O 1
ATOM 1355 N N . GLY A 1 172 ? -3.050 13.084 -2.561 1.00 29.03 172 GLY A N 1
ATOM 1356 C CA . GLY A 1 172 ? -1.820 13.135 -1.758 1.00 29.03 172 GLY A CA 1
ATOM 1357 C C . GLY A 1 172 ? -1.241 14.551 -1.670 1.00 29.03 172 GLY A C 1
ATOM 1358 O O . GLY A 1 172 ? -1.557 15.406 -2.494 1.00 29.03 172 GLY A O 1
ATOM 1359 N N . VAL A 1 173 ? -0.426 14.792 -0.639 1.00 24.81 173 VAL A N 1
ATOM 1360 C CA . VAL A 1 173 ? 0.078 16.113 -0.214 1.00 24.81 173 VAL A CA 1
ATOM 1361 C C . VAL A 1 173 ? 1.611 16.132 -0.264 1.00 24.81 173 VAL A C 1
ATOM 1363 O O . VAL A 1 173 ? 2.250 15.185 0.192 1.00 24.81 173 VAL A O 1
ATOM 1366 N N . ILE A 1 174 ? 2.203 17.211 -0.792 1.00 29.23 174 ILE A N 1
ATOM 1367 C CA . ILE A 1 174 ? 3.656 17.467 -0.780 1.00 29.23 174 ILE A CA 1
ATOM 1368 C C . ILE A 1 174 ? 3.985 18.433 0.362 1.00 29.23 174 ILE A C 1
ATOM 1370 O O . ILE A 1 174 ? 3.360 19.483 0.477 1.00 29.23 174 ILE A O 1
ATOM 1374 N N . ILE A 1 175 ? 5.009 18.112 1.156 1.00 26.78 175 ILE A N 1
ATOM 1375 C CA . ILE A 1 175 ? 5.630 19.040 2.110 1.00 26.78 175 ILE A CA 1
ATOM 1376 C C . ILE A 1 175 ? 7.025 19.372 1.571 1.00 26.78 175 ILE A C 1
ATOM 1378 O O . ILE A 1 175 ? 7.892 18.501 1.525 1.00 26.78 175 ILE A O 1
ATOM 1382 N N . ALA A 1 176 ? 7.238 20.611 1.127 1.00 25.31 176 ALA A N 1
ATOM 1383 C CA . ALA A 1 176 ? 8.554 21.095 0.719 1.00 25.31 176 ALA A CA 1
ATOM 1384 C C . ALA A 1 176 ? 9.289 21.673 1.938 1.00 25.31 176 ALA A C 1
ATOM 1386 O O . ALA A 1 176 ? 8.791 22.594 2.581 1.00 25.31 176 ALA A O 1
ATOM 1387 N N . ALA A 1 177 ? 10.479 21.154 2.244 1.00 25.88 177 ALA A N 1
ATOM 1388 C CA . ALA A 1 177 ? 11.403 21.809 3.161 1.00 25.88 177 ALA A CA 1
ATOM 1389 C C . ALA A 1 177 ? 12.236 22.814 2.355 1.00 25.88 177 ALA A C 1
ATOM 1391 O O . ALA A 1 177 ? 12.964 22.429 1.440 1.00 25.88 177 ALA A O 1
ATOM 1392 N N . LYS A 1 178 ? 12.092 24.106 2.656 1.00 23.42 178 LYS A N 1
ATOM 1393 C CA . LYS A 1 178 ? 12.917 25.164 2.069 1.00 23.42 178 LYS A CA 1
ATOM 1394 C C . LYS A 1 178 ? 14.199 25.252 2.899 1.00 23.42 178 LYS A C 1
ATOM 1396 O O . LYS A 1 178 ? 14.127 25.570 4.082 1.00 23.42 178 LYS A O 1
ATOM 1401 N N . HIS A 1 179 ? 15.344 24.940 2.301 1.00 26.73 179 HIS A N 1
ATOM 1402 C CA . HIS A 1 179 ? 16.632 25.335 2.862 1.00 26.73 179 HIS A CA 1
ATOM 1403 C C . HIS A 1 179 ? 16.952 26.741 2.353 1.00 26.73 179 HIS A C 1
ATOM 1405 O O . HIS A 1 179 ? 17.094 26.954 1.149 1.00 26.73 179 HIS A O 1
ATOM 1411 N N . SER A 1 180 ? 16.990 27.682 3.288 1.00 45.97 180 SER A N 1
ATOM 1412 C CA . SER A 1 180 ? 17.595 29.009 3.173 1.00 45.97 180 SER A CA 1
ATOM 1413 C C . SER A 1 180 ? 18.612 29.142 4.288 1.00 45.97 180 SER A C 1
ATOM 1415 O O . SER A 1 180 ? 18.238 28.719 5.408 1.00 45.97 180 SER A O 1
#

Organism: NCBI:txid86049